Protein AF-A0A151BEY8-F1 (afdb_monomer_lite)

pLDDT: mean 89.96, std 11.35, range [53.25, 98.44]

Radius of gyration: 14.44 Å; chains: 1; bounding box: 34×35×39 Å

Structure (mmCIF, N/CA/C/O backbone):
data_AF-A0A151BEY8-F1
#
_entry.id   AF-A0A151BEY8-F1
#
loop_
_atom_site.group_PDB
_atom_site.id
_atom_site.type_symbol
_atom_site.label_atom_id
_atom_site.label_alt_id
_atom_site.label_comp_id
_atom_site.label_asym_id
_atom_site.label_entity_id
_atom_site.label_seq_id
_atom_site.pdbx_PDB_ins_code
_atom_site.Cartn_x
_atom_site.Cartn_y
_atom_site.Cartn_z
_atom_site.occupancy
_atom_site.B_iso_or_equiv
_atom_site.auth_seq_id
_atom_site.auth_comp_id
_atom_site.auth_asym_id
_atom_site.auth_atom_id
_atom_site.pdbx_PDB_model_num
ATOM 1 N N . GLY A 1 1 ? -18.347 -2.233 -1.288 1.00 89.69 1 GLY A N 1
ATOM 2 C CA . GLY A 1 1 ? -16.921 -2.100 -1.657 1.00 89.69 1 GLY A CA 1
ATOM 3 C C . GLY A 1 1 ? -16.110 -1.590 -0.482 1.00 89.69 1 GLY A C 1
ATOM 4 O O . GLY A 1 1 ? -16.701 -1.339 0.561 1.00 89.69 1 GLY A O 1
ATOM 5 N N . VAL A 1 2 ? -14.795 -1.469 -0.650 1.00 95.06 2 VAL A N 1
ATOM 6 C CA . VAL A 1 2 ? -13.858 -0.851 0.306 1.00 95.06 2 VAL A CA 1
ATOM 7 C C . VAL A 1 2 ? -13.304 0.415 -0.347 1.00 95.06 2 VAL A C 1
ATOM 9 O O . VAL A 1 2 ? -13.009 0.409 -1.541 1.00 95.06 2 VAL A O 1
ATOM 12 N N . SER A 1 3 ? -13.198 1.485 0.425 1.00 95.06 3 SER A N 1
ATOM 13 C CA . SER A 1 3 ? -12.640 2.776 0.040 1.00 95.06 3 SER A CA 1
ATOM 14 C C . SER A 1 3 ? -11.229 2.914 0.611 1.00 95.06 3 SER A C 1
ATOM 16 O O . SER A 1 3 ? -11.012 2.794 1.815 1.00 95.06 3 SER A O 1
ATOM 18 N N . VAL A 1 4 ? -10.252 3.129 -0.267 1.00 94.75 4 VAL A N 1
ATOM 19 C CA . VAL A 1 4 ? -8.835 3.206 0.106 1.00 94.75 4 VAL A CA 1
ATOM 20 C C . VAL A 1 4 ? -8.280 4.548 -0.341 1.00 94.75 4 VAL A C 1
ATOM 22 O O . VAL A 1 4 ? -8.466 4.937 -1.495 1.00 94.75 4 VAL A O 1
ATOM 25 N N . ILE A 1 5 ? -7.575 5.245 0.550 1.00 92.06 5 ILE A N 1
ATOM 26 C CA . ILE A 1 5 ? -6.804 6.431 0.163 1.00 92.06 5 ILE A CA 1
ATOM 27 C C . ILE A 1 5 ? -5.637 5.966 -0.701 1.00 92.06 5 ILE A C 1
ATOM 29 O O . ILE A 1 5 ? -4.663 5.424 -0.181 1.00 92.06 5 ILE A O 1
ATOM 33 N N . ALA A 1 6 ? -5.733 6.173 -2.011 1.00 86.38 6 ALA A N 1
ATOM 34 C CA . ALA A 1 6 ? -4.660 5.849 -2.939 1.00 86.38 6 ALA A CA 1
ATOM 35 C C . ALA A 1 6 ? -3.520 6.868 -2.804 1.00 86.38 6 ALA A C 1
AT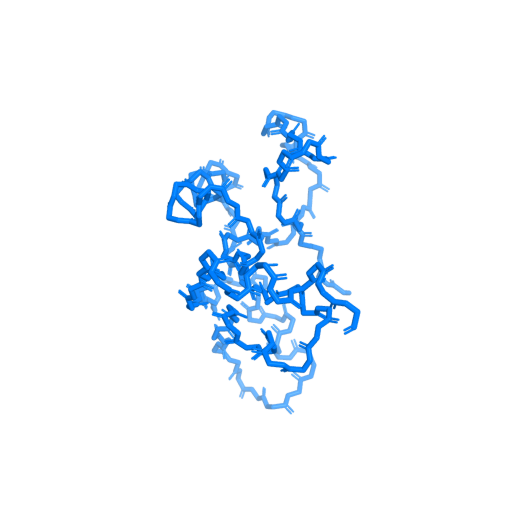OM 37 O O . ALA A 1 6 ? -3.771 8.076 -2.840 1.00 86.38 6 ALA A O 1
ATOM 38 N N . HIS A 1 7 ? -2.288 6.371 -2.637 1.00 74.25 7 HIS A N 1
ATOM 39 C CA . HIS A 1 7 ? -1.032 7.132 -2.634 1.00 74.25 7 HIS A CA 1
ATOM 40 C C . HIS A 1 7 ? -1.174 8.602 -2.144 1.00 74.25 7 HIS A C 1
ATOM 42 O O . HIS A 1 7 ? -1.051 9.545 -2.941 1.00 74.25 7 HIS A O 1
ATOM 48 N N . PRO A 1 8 ? -1.441 8.826 -0.836 1.00 68.75 8 PRO A N 1
ATOM 49 C CA . PRO A 1 8 ? -1.908 10.118 -0.306 1.00 68.75 8 PRO A CA 1
ATOM 50 C C . PRO A 1 8 ? -0.960 11.291 -0.569 1.00 68.75 8 PRO A C 1
ATOM 52 O O . PRO A 1 8 ? -1.376 12.444 -0.696 1.00 68.75 8 PRO A O 1
ATOM 55 N N . TYR A 1 9 ? 0.327 10.987 -0.681 1.00 71.31 9 TYR A N 1
ATOM 56 C CA . TYR A 1 9 ? 1.349 11.925 -1.102 1.00 71.31 9 TYR A CA 1
ATOM 57 C C . TYR A 1 9 ? 1.888 11.440 -2.454 1.00 71.31 9 TYR A C 1
ATOM 59 O O . TYR A 1 9 ? 2.446 10.355 -2.552 1.00 71.31 9 TYR A O 1
ATOM 67 N N . SER A 1 10 ? 1.738 12.196 -3.531 1.00 62.78 10 SER A N 1
ATOM 68 C CA . SER A 1 10 ? 2.370 11.877 -4.816 1.00 62.78 10 SER A CA 1
ATOM 69 C C . SER A 1 10 ? 2.700 13.175 -5.541 1.00 62.78 10 SER A C 1
ATOM 71 O O . SER A 1 10 ? 1.952 13.579 -6.432 1.00 62.78 10 SER A O 1
ATOM 73 N N . PRO A 1 11 ? 3.800 13.862 -5.186 1.00 57.56 11 PRO A N 1
ATOM 74 C CA . PRO A 1 11 ? 4.165 15.121 -5.826 1.00 57.56 11 PRO A CA 1
ATOM 75 C C . PRO A 1 11 ? 4.356 14.929 -7.341 1.00 57.56 11 PRO A C 1
ATOM 77 O O . PRO A 1 11 ? 5.014 13.963 -7.737 1.00 57.56 11 PRO A O 1
ATOM 80 N N . PRO A 1 12 ? 3.816 15.807 -8.211 1.00 53.25 12 PRO A N 1
ATOM 81 C CA . PRO A 1 12 ? 3.019 17.015 -7.939 1.00 53.25 12 PRO A CA 1
ATOM 82 C C . PRO A 1 12 ? 1.491 16.786 -7.911 1.00 53.25 12 PRO A C 1
ATOM 84 O O . PRO A 1 12 ? 0.733 17.742 -7.806 1.00 53.25 12 PRO A O 1
ATOM 87 N N . LYS A 1 13 ? 1.030 15.542 -8.070 1.00 53.44 13 LYS A N 1
ATOM 88 C CA . LYS A 1 13 ? -0.376 15.176 -8.298 1.00 53.44 13 LYS A CA 1
ATOM 89 C C . LYS A 1 13 ? -1.253 15.220 -7.044 1.00 53.44 13 LYS A C 1
ATOM 91 O O . LYS A 1 13 ? -2.423 15.561 -7.157 1.00 53.44 13 LYS A O 1
ATOM 96 N N . SER A 1 14 ? -0.726 14.857 -5.876 1.00 58.38 14 SER A N 1
ATOM 97 C CA . SER A 1 14 ? -1.505 14.827 -4.633 1.00 58.38 14 SER A CA 1
ATOM 98 C C . SER A 1 14 ? -0.664 15.184 -3.411 1.00 58.38 14 SER A C 1
ATOM 100 O O . SER A 1 14 ? 0.478 14.740 -3.253 1.00 58.38 14 SER A O 1
ATOM 102 N N . TRP A 1 15 ? -1.255 15.990 -2.535 1.00 62.88 15 TRP A N 1
ATOM 103 C CA . TRP A 1 15 ? -0.775 16.243 -1.186 1.00 62.88 15 TRP A CA 1
ATOM 104 C C . TRP A 1 15 ? -1.995 16.398 -0.289 1.00 62.88 15 TRP A C 1
ATOM 106 O O . TRP A 1 15 ? -2.621 17.453 -0.279 1.00 62.88 15 TRP A O 1
ATOM 116 N N . ILE A 1 16 ? -2.376 15.324 0.396 1.00 67.44 16 ILE A N 1
ATOM 117 C CA . ILE A 1 16 ? -3.592 15.335 1.207 1.00 67.44 16 ILE A CA 1
ATOM 118 C C . ILE A 1 16 ? -3.281 15.861 2.612 1.00 67.44 16 ILE A C 1
ATOM 120 O O . ILE A 1 16 ? -2.354 15.377 3.275 1.00 67.44 16 ILE A O 1
ATOM 124 N N . ASP A 1 17 ? -4.061 16.840 3.073 1.00 66.50 17 ASP A N 1
ATOM 125 C CA . ASP A 1 17 ? -4.096 17.202 4.487 1.00 66.50 17 ASP A CA 1
ATOM 126 C C . ASP A 1 17 ? -4.887 16.133 5.251 1.00 66.50 17 ASP A C 1
ATOM 128 O O . ASP A 1 17 ? -6.056 15.875 4.976 1.00 66.50 17 ASP A O 1
ATOM 132 N N . GLY A 1 18 ? -4.239 15.491 6.225 1.00 61.94 18 GLY A N 1
ATOM 133 C CA . GLY A 1 18 ? -4.878 14.464 7.045 1.00 61.94 18 GLY A CA 1
ATOM 134 C C . GLY A 1 18 ? -6.084 14.981 7.834 1.00 61.94 18 GLY A C 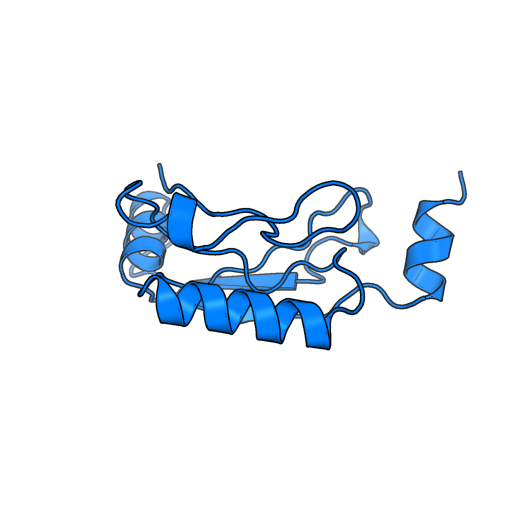1
ATOM 135 O O . GLY A 1 18 ? -6.958 14.183 8.148 1.00 61.94 18 GLY A O 1
ATOM 136 N N . GLY A 1 19 ? -6.160 16.288 8.120 1.00 66.69 19 GLY A N 1
ATOM 137 C CA . GLY A 1 19 ? -7.313 16.887 8.799 1.00 66.69 19 GLY A CA 1
ATOM 138 C C . GLY A 1 19 ? -8.595 16.888 7.959 1.00 66.69 19 GLY A C 1
ATOM 139 O O . GLY A 1 19 ? -9.679 16.776 8.517 1.00 66.69 19 GLY A O 1
ATOM 140 N N . GLU A 1 20 ? -8.491 16.944 6.628 1.00 74.38 20 GLU A N 1
ATOM 141 C CA . GLU A 1 20 ? -9.662 16.904 5.734 1.00 74.38 20 GLU A CA 1
ATOM 142 C C . GLU A 1 20 ? -10.275 15.500 5.621 1.00 74.38 20 GLU A C 1
ATOM 144 O O . GLU A 1 20 ? -11.417 15.345 5.192 1.00 74.38 20 GLU A O 1
ATOM 149 N N . LEU A 1 21 ? -9.518 14.468 6.000 1.00 76.94 21 LEU A N 1
ATOM 150 C CA . LEU A 1 21 ? -9.936 13.069 5.913 1.00 76.94 21 LEU A CA 1
ATOM 151 C C . LEU A 1 21 ? -10.580 12.550 7.204 1.00 76.94 21 LEU A C 1
ATOM 153 O O . LEU A 1 21 ? -11.185 11.473 7.203 1.00 76.94 21 LEU A O 1
ATOM 157 N N . GLU A 1 22 ? -10.459 13.293 8.303 1.00 73.75 22 GLU A N 1
ATOM 158 C CA . GLU A 1 22 ? -11.070 12.927 9.576 1.00 73.75 22 GLU A CA 1
ATOM 159 C C . GLU A 1 22 ? -12.605 12.924 9.436 1.00 73.75 22 GLU A C 1
ATOM 161 O O . GLU A 1 22 ? -13.225 13.909 9.047 1.00 73.75 22 GLU A O 1
ATOM 166 N N . GLY A 1 23 ? -13.234 11.781 9.727 1.00 75.12 23 GLY A N 1
ATOM 167 C CA . GLY A 1 23 ? -14.693 11.624 9.665 1.00 75.12 23 GLY A CA 1
ATOM 168 C C . GLY A 1 23 ? -15.281 11.272 8.290 1.00 75.12 23 GLY A C 1
ATOM 169 O O . GLY A 1 23 ? -16.487 11.052 8.207 1.00 75.12 23 GLY A O 1
ATOM 170 N N . VAL A 1 24 ? -14.469 11.137 7.233 1.00 84.12 24 VAL A N 1
ATOM 171 C CA . VAL A 1 24 ? -14.946 10.783 5.873 1.00 84.12 24 VAL A CA 1
ATOM 172 C C . VAL A 1 24 ? -15.461 9.334 5.772 1.00 84.12 24 VAL A C 1
ATOM 174 O O . VAL A 1 24 ? -16.221 9.008 4.864 1.00 84.12 24 VAL A O 1
ATOM 177 N N . GLY A 1 25 ? -15.104 8.462 6.723 1.00 87.31 25 GLY A N 1
ATOM 178 C CA . GLY A 1 25 ? -15.573 7.068 6.758 1.00 87.31 25 GLY A CA 1
ATOM 179 C C . GLY A 1 25 ? -14.847 6.149 5.771 1.00 87.31 25 GLY A C 1
ATOM 180 O O . GLY A 1 25 ? -15.469 5.281 5.164 1.00 87.31 25 GLY A O 1
ATOM 181 N N . LEU A 1 26 ? -13.542 6.366 5.591 1.00 93.25 26 LEU A N 1
ATOM 182 C CA . LEU A 1 26 ? -12.678 5.555 4.728 1.00 93.25 26 LEU A CA 1
ATOM 183 C C . LEU A 1 26 ? -12.326 4.220 5.396 1.00 93.25 26 LEU A C 1
ATOM 185 O O . LEU A 1 26 ? -12.294 4.131 6.621 1.00 93.25 26 LEU A O 1
ATOM 189 N N . ASP A 1 27 ? -12.045 3.188 4.598 1.00 96.75 27 ASP A N 1
ATOM 190 C CA . ASP A 1 27 ? -11.798 1.836 5.115 1.00 96.75 27 ASP A CA 1
ATOM 191 C C . ASP A 1 27 ? -10.303 1.506 5.291 1.00 96.75 27 ASP A C 1
ATOM 193 O O . ASP A 1 27 ? -9.980 0.627 6.086 1.00 96.75 27 ASP A O 1
ATOM 197 N N . ALA A 1 28 ? -9.396 2.137 4.530 1.00 97.06 28 ALA A N 1
ATOM 198 C CA . ALA A 1 28 ? -7.950 1.876 4.588 1.00 97.06 28 ALA A CA 1
ATOM 199 C C . ALA A 1 28 ? -7.102 2.985 3.928 1.00 97.06 28 ALA A C 1
ATOM 201 O O . ALA A 1 28 ? -7.612 3.862 3.223 1.00 97.06 28 ALA A O 1
ATOM 202 N N . VAL A 1 29 ? -5.7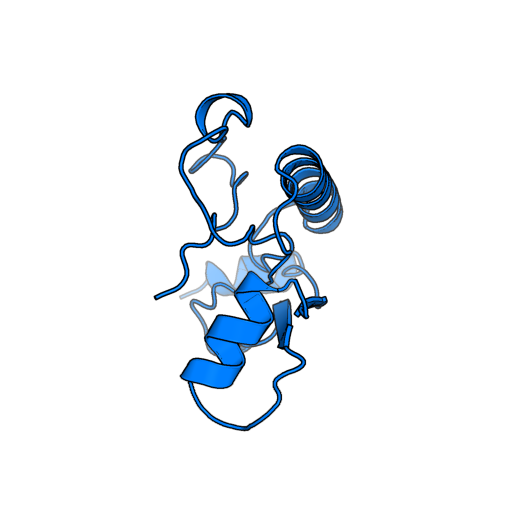79 2.897 4.091 1.00 96.00 29 VAL A N 1
ATOM 203 C CA . VAL A 1 29 ? -4.778 3.767 3.451 1.00 96.00 29 VAL A CA 1
ATOM 204 C C . VAL A 1 29 ? -3.809 2.933 2.616 1.00 96.00 29 VAL A C 1
ATOM 206 O O . VAL A 1 29 ? -3.289 1.924 3.091 1.00 96.00 29 VAL A O 1
ATOM 209 N N . GLU A 1 30 ? -3.515 3.349 1.384 1.00 96.88 30 GLU A N 1
ATOM 210 C CA . GLU A 1 30 ? -2.406 2.788 0.610 1.00 96.88 30 GLU A CA 1
ATOM 211 C C . GLU A 1 30 ? -1.088 3.380 1.116 1.00 96.88 30 GLU A C 1
ATOM 213 O O . GLU A 1 30 ? -0.731 4.524 0.822 1.00 96.88 30 GLU A O 1
ATOM 218 N N . VAL A 1 31 ? -0.354 2.593 1.900 1.00 96.75 31 VAL A N 1
ATOM 219 C CA . VAL A 1 31 ? 0.921 3.017 2.475 1.00 96.75 31 VAL A CA 1
ATOM 220 C C . VAL A 1 31 ? 2.112 2.673 1.597 1.00 96.75 31 VAL A C 1
ATOM 222 O O . VAL A 1 31 ? 3.071 3.443 1.554 1.00 96.75 31 VAL A O 1
ATOM 225 N N . ALA A 1 32 ? 2.047 1.558 0.868 1.00 96.88 32 ALA A N 1
ATOM 226 C CA . ALA A 1 32 ? 3.116 1.091 -0.005 1.00 96.88 32 ALA A CA 1
ATOM 227 C C . ALA A 1 32 ? 2.693 1.182 -1.472 1.00 96.88 32 ALA A C 1
ATOM 229 O O . ALA A 1 32 ? 2.070 0.264 -1.996 1.00 96.88 32 ALA A O 1
ATOM 230 N N . ASN A 1 33 ? 3.075 2.264 -2.147 1.00 95.94 33 ASN A N 1
ATOM 231 C CA . ASN A 1 33 ? 2.879 2.406 -3.584 1.00 95.94 33 ASN A CA 1
ATOM 232 C C . ASN A 1 33 ? 4.226 2.349 -4.322 1.00 95.94 33 ASN A C 1
ATOM 234 O O . ASN A 1 33 ? 5.147 3.115 -4.019 1.00 95.94 33 ASN A O 1
ATOM 238 N N . SER A 1 34 ? 4.363 1.446 -5.301 1.00 94.81 34 SER A N 1
ATOM 239 C CA . SER A 1 34 ? 5.660 1.217 -5.962 1.00 94.81 34 SER A CA 1
ATOM 240 C C . SER A 1 34 ? 6.150 2.411 -6.805 1.00 94.81 34 SER A C 1
ATOM 242 O O . SER A 1 34 ? 7.356 2.560 -7.047 1.00 94.81 34 SER A O 1
ATOM 244 N N . THR A 1 35 ? 5.247 3.304 -7.218 1.00 91.31 35 THR A N 1
ATOM 245 C CA . THR A 1 35 ? 5.552 4.455 -8.075 1.00 91.31 35 THR A CA 1
ATOM 246 C C . THR A 1 35 ? 5.906 5.713 -7.276 1.00 91.31 35 THR A C 1
ATOM 248 O O . THR A 1 35 ? 6.568 6.596 -7.826 1.00 91.31 35 THR A O 1
ATOM 251 N N . GLN A 1 36 ? 5.635 5.769 -5.967 1.00 90.06 36 GLN A N 1
ATOM 252 C CA . GLN A 1 36 ? 5.992 6.909 -5.107 1.00 90.06 36 GLN A CA 1
ATOM 253 C C . GLN A 1 36 ? 7.516 7.116 -4.969 1.00 90.06 36 GLN A C 1
ATOM 255 O O . GLN A 1 36 ? 8.302 6.164 -4.909 1.00 90.06 36 GLN A O 1
ATOM 260 N N . ILE A 1 37 ? 7.946 8.385 -4.905 1.00 88.25 37 ILE A N 1
ATOM 261 C CA . ILE A 1 37 ? 9.355 8.807 -4.788 1.00 88.25 37 ILE A CA 1
ATOM 262 C C . ILE A 1 37 ? 9.505 9.832 -3.653 1.00 88.25 37 ILE A C 1
ATOM 264 O O . ILE A 1 37 ? 8.767 10.814 -3.655 1.00 88.25 37 ILE A O 1
ATOM 268 N N . PRO A 1 38 ? 10.500 9.689 -2.756 1.00 91.38 38 PRO A N 1
ATOM 269 C CA . PRO A 1 38 ? 11.326 8.501 -2.509 1.00 91.38 38 PRO A CA 1
ATOM 270 C C . PRO A 1 38 ? 10.537 7.432 -1.736 1.00 91.38 38 PRO A C 1
ATOM 272 O O . PRO A 1 38 ? 10.002 7.727 -0.672 1.00 91.38 38 PRO A O 1
ATOM 275 N N . TYR A 1 39 ? 10.502 6.185 -2.225 1.00 92.50 39 TYR A N 1
ATOM 276 C CA . TYR A 1 39 ? 9.623 5.127 -1.692 1.00 92.50 39 TYR A CA 1
ATOM 277 C C . TYR A 1 39 ? 9.660 4.977 -0.165 1.00 92.50 39 TYR A C 1
ATOM 279 O O . TYR A 1 39 ? 8.621 5.061 0.473 1.00 92.50 39 TYR A O 1
ATOM 287 N N . GLY A 1 40 ? 10.843 4.813 0.437 1.00 93.56 40 GLY A N 1
ATOM 288 C CA . GLY A 1 40 ? 10.948 4.598 1.887 1.00 93.56 40 GLY A CA 1
ATOM 289 C C . GLY A 1 40 ? 10.459 5.789 2.718 1.00 93.56 40 GLY A C 1
ATOM 290 O O . GLY A 1 40 ? 9.814 5.605 3.747 1.00 93.56 40 GLY A O 1
ATOM 291 N N . TRP A 1 41 ? 10.714 7.014 2.248 1.00 92.56 41 TRP A N 1
ATOM 292 C CA . TRP A 1 41 ? 10.233 8.223 2.917 1.00 92.56 41 TRP A CA 1
ATOM 293 C C . TRP A 1 41 ? 8.711 8.354 2.804 1.00 92.56 41 TRP A C 1
ATOM 295 O O . TRP A 1 41 ? 8.043 8.643 3.794 1.00 92.56 41 TRP A O 1
ATOM 305 N N . MET A 1 42 ? 8.162 8.078 1.619 1.00 92.75 42 MET A N 1
ATOM 306 C CA . MET A 1 42 ? 6.722 8.132 1.354 1.00 92.75 42 MET A CA 1
ATOM 307 C C . MET A 1 42 ? 5.965 7.053 2.126 1.00 92.75 42 MET A C 1
ATOM 309 O O . MET A 1 42 ? 4.989 7.375 2.794 1.00 92.75 42 MET A O 1
ATOM 313 N N . LEU A 1 43 ? 6.482 5.822 2.147 1.00 94.94 43 LEU A N 1
ATOM 314 C CA . LEU A 1 43 ? 5.970 4.729 2.971 1.00 94.94 43 LEU A CA 1
ATOM 315 C C . LEU A 1 43 ? 5.852 5.154 4.439 1.00 94.94 43 LEU A C 1
ATOM 317 O O . LEU A 1 43 ? 4.791 5.018 5.037 1.00 94.94 43 LEU A O 1
ATOM 321 N N . GLY A 1 44 ? 6.915 5.735 5.006 1.00 95.00 44 GLY A N 1
ATOM 322 C CA . GLY A 1 44 ? 6.896 6.221 6.386 1.00 95.00 44 GLY A CA 1
ATOM 323 C C . GLY A 1 44 ? 5.861 7.324 6.635 1.00 95.00 44 GLY A C 1
ATOM 324 O O . GLY A 1 44 ? 5.217 7.332 7.681 1.00 95.00 44 GLY A O 1
ATOM 325 N N . ARG A 1 45 ? 5.663 8.248 5.686 1.00 93.31 45 ARG A N 1
ATOM 326 C CA . ARG A 1 45 ? 4.622 9.286 5.800 1.00 93.31 45 ARG A CA 1
ATOM 327 C C . ARG A 1 45 ? 3.215 8.708 5.714 1.00 93.31 45 ARG A C 1
ATOM 329 O O . ARG A 1 45 ? 2.368 9.099 6.510 1.00 93.31 45 ARG A O 1
ATOM 336 N N . ASN A 1 46 ? 2.973 7.795 4.777 1.00 93.81 46 ASN A N 1
ATOM 337 C CA . ASN A 1 46 ? 1.661 7.184 4.607 1.00 93.81 46 ASN A CA 1
ATOM 338 C C . ASN A 1 46 ? 1.293 6.315 5.821 1.00 93.81 46 ASN A C 1
ATOM 340 O O . ASN A 1 46 ? 0.153 6.367 6.263 1.00 93.81 46 ASN A O 1
ATOM 344 N N . ARG A 1 47 ? 2.255 5.581 6.405 1.00 95.69 47 ARG A N 1
ATOM 345 C CA . ARG A 1 47 ? 2.040 4.828 7.655 1.00 95.69 47 ARG A CA 1
ATOM 346 C C . ARG A 1 47 ? 1.635 5.731 8.811 1.00 95.69 47 ARG A C 1
ATOM 348 O O . ARG A 1 47 ? 0.626 5.483 9.449 1.00 95.69 47 ARG A O 1
ATOM 355 N N . ARG A 1 48 ? 2.336 6.854 9.007 1.00 94.06 48 ARG A N 1
ATOM 356 C CA . ARG A 1 48 ? 1.949 7.851 10.025 1.00 94.06 48 ARG A CA 1
ATOM 357 C C . ARG A 1 48 ? 0.546 8.415 9.797 1.00 94.06 48 ARG A C 1
ATOM 359 O O . ARG A 1 48 ? -0.141 8.735 10.760 1.00 94.06 48 ARG A O 1
ATOM 366 N N . LEU A 1 49 ? 0.127 8.572 8.538 1.00 91.94 49 LEU A N 1
ATOM 367 C CA . LEU A 1 49 ? -1.241 8.978 8.213 1.00 91.94 49 LEU A CA 1
ATOM 368 C C . LEU A 1 49 ? -2.248 7.876 8.574 1.00 91.94 49 LEU A C 1
ATOM 370 O O . LEU A 1 49 ? -3.250 8.182 9.210 1.00 91.94 49 LEU A O 1
ATOM 374 N N . ALA A 1 50 ? -1.974 6.619 8.215 1.00 94.31 50 ALA A N 1
ATOM 375 C CA . ALA A 1 50 ? -2.812 5.473 8.571 1.00 94.31 50 ALA A CA 1
ATOM 376 C C . ALA A 1 50 ? -2.955 5.326 10.095 1.00 94.31 50 ALA A C 1
ATOM 378 O O . ALA A 1 50 ? -4.073 5.238 10.599 1.00 94.31 50 ALA A O 1
ATOM 379 N N . GLU A 1 51 ? -1.842 5.424 10.829 1.00 94.25 51 GLU A N 1
ATOM 380 C CA . GLU A 1 51 ? -1.799 5.445 12.295 1.00 94.25 51 GLU A CA 1
ATOM 381 C C . GLU A 1 51 ? -2.640 6.591 12.871 1.00 94.25 51 GLU A C 1
ATOM 383 O O . GLU A 1 51 ? -3.472 6.364 13.747 1.00 94.25 51 GLU A O 1
ATOM 388 N N . ARG A 1 52 ? -2.468 7.820 12.361 1.00 91.88 52 ARG A N 1
ATOM 389 C CA . ARG A 1 52 ? -3.228 8.995 12.819 1.00 91.88 52 ARG A CA 1
ATOM 390 C C . ARG A 1 52 ? -4.733 8.838 12.592 1.00 91.88 52 ARG A C 1
ATOM 392 O O . ARG A 1 52 ? -5.511 9.263 13.438 1.00 91.88 52 ARG A O 1
ATOM 399 N N . LEU A 1 53 ? -5.134 8.263 11.459 1.00 91.38 53 LEU A N 1
ATOM 400 C CA . LEU A 1 53 ? -6.541 8.038 11.120 1.00 91.38 53 LEU A CA 1
ATOM 401 C C . LEU A 1 53 ? -7.116 6.769 11.775 1.00 91.38 53 LEU A C 1
ATOM 403 O O . LEU A 1 53 ? -8.323 6.550 11.701 1.00 91.38 53 LEU A O 1
ATOM 407 N N . GLY A 1 54 ? -6.282 5.932 12.403 1.00 93.75 54 GLY A N 1
ATOM 408 C CA . GLY A 1 54 ? -6.693 4.639 12.952 1.00 93.75 54 GLY A CA 1
ATOM 409 C C . GLY A 1 54 ? -7.174 3.654 11.881 1.00 93.75 54 GLY A C 1
ATOM 410 O O . GLY A 1 54 ? -8.061 2.846 12.152 1.00 93.75 54 GLY A O 1
ATOM 411 N N . LEU A 1 55 ? -6.632 3.748 10.663 1.00 96.31 55 LEU A N 1
ATOM 412 C CA . LEU A 1 55 ? -7.089 2.985 9.502 1.00 96.31 55 LEU A CA 1
ATOM 413 C C . LEU A 1 55 ? -6.118 1.852 9.119 1.00 96.31 55 LEU A C 1
ATOM 415 O O . LEU A 1 55 ? -4.903 2.031 9.206 1.00 96.31 55 LEU A O 1
ATOM 419 N N . PRO A 1 56 ? -6.639 0.713 8.625 1.00 97.81 56 PRO A N 1
ATOM 420 C CA . PRO A 1 56 ? -5.863 -0.359 8.003 1.00 97.81 56 PRO A CA 1
ATOM 421 C C . PRO A 1 56 ? -4.884 0.095 6.912 1.00 97.81 56 PRO A C 1
ATOM 423 O O . PRO A 1 56 ? -5.159 1.020 6.145 1.00 97.81 56 PRO A O 1
ATOM 426 N N . GLU A 1 57 ? -3.774 -0.633 6.777 1.00 97.94 57 GLU A N 1
ATOM 427 C CA . GLU A 1 57 ? -2.760 -0.402 5.745 1.00 97.94 57 GLU A CA 1
ATOM 428 C C . GLU A 1 57 ? -2.953 -1.321 4.531 1.00 97.94 57 GLU A C 1
ATOM 430 O O . GLU A 1 57 ? -3.255 -2.508 4.658 1.00 97.94 57 GLU A O 1
ATOM 435 N N . THR A 1 58 ? -2.707 -0.789 3.337 1.00 98.44 58 THR A N 1
ATOM 436 C CA . THR A 1 58 ? -2.682 -1.530 2.067 1.00 98.44 58 THR A CA 1
ATOM 437 C C . THR A 1 58 ? -1.482 -1.111 1.217 1.00 98.44 58 THR A C 1
ATOM 439 O O . THR A 1 58 ? -0.827 -0.099 1.472 1.00 98.44 58 THR A O 1
ATOM 442 N N . GLY A 1 59 ? -1.160 -1.903 0.203 1.00 97.81 59 GLY A N 1
ATOM 443 C CA . GLY A 1 59 ? -0.106 -1.632 -0.766 1.00 97.81 59 GLY A CA 1
ATOM 444 C C . GLY A 1 59 ? -0.494 -2.059 -2.178 1.00 97.81 59 GLY A C 1
ATOM 445 O O . GLY A 1 59 ? -1.174 -3.074 -2.370 1.00 97.81 59 GLY A O 1
ATOM 446 N N . GLY A 1 60 ? -0.027 -1.296 -3.161 1.00 97.44 60 GLY A N 1
ATOM 447 C CA . GLY A 1 60 ? -0.359 -1.461 -4.567 1.00 97.44 60 GLY A CA 1
ATOM 448 C C . GLY A 1 60 ? 0.801 -1.091 -5.482 1.00 97.44 60 GLY A C 1
ATOM 449 O O . GLY A 1 60 ? 1.571 -0.159 -5.245 1.00 97.44 60 GLY A O 1
ATOM 450 N N . SER A 1 61 ? 0.964 -1.848 -6.565 1.00 96.06 61 SER A N 1
ATOM 451 C CA . SER A 1 61 ? 2.049 -1.584 -7.506 1.00 96.06 61 SER A CA 1
ATOM 452 C C . SER A 1 61 ? 1.791 -0.371 -8.393 1.00 96.06 61 SER A C 1
ATOM 454 O O . SER A 1 61 ? 2.758 0.178 -8.908 1.00 96.06 61 SER A O 1
ATOM 456 N N . ASP A 1 62 ? 0.526 0.016 -8.596 1.00 93.31 62 ASP A N 1
ATOM 457 C CA . ASP A 1 62 ? 0.128 1.070 -9.544 1.00 93.31 62 ASP A CA 1
ATOM 458 C C . ASP A 1 62 ? 0.767 0.849 -10.935 1.00 93.31 62 ASP A C 1
ATOM 460 O O . ASP A 1 62 ? 1.459 1.684 -11.530 1.00 93.31 62 ASP A O 1
ATOM 464 N N . ALA A 1 63 ? 0.633 -0.394 -11.410 1.00 93.94 63 ALA A N 1
ATOM 465 C CA . ALA A 1 63 ? 1.391 -0.900 -12.542 1.00 93.94 63 ALA A CA 1
ATOM 466 C C . ALA A 1 63 ? 0.839 -0.370 -13.870 1.00 93.94 63 ALA A C 1
ATOM 468 O O . ALA A 1 63 ? -0.256 -0.732 -14.287 1.00 93.94 63 ALA A O 1
ATOM 469 N N . HIS A 1 64 ? 1.663 0.409 -14.569 1.00 91.44 64 HIS A N 1
ATOM 470 C CA . HIS A 1 64 ? 1.423 0.862 -15.946 1.00 91.44 64 HIS A CA 1
ATOM 471 C C . HIS A 1 64 ? 2.246 0.069 -16.981 1.00 91.44 64 HIS A C 1
ATOM 473 O O . HIS A 1 64 ? 2.206 0.358 -18.173 1.00 91.44 64 HIS A O 1
ATOM 479 N N . ALA A 1 65 ? 3.000 -0.938 -16.526 1.00 92.25 65 ALA A N 1
ATOM 480 C CA . ALA A 1 65 ? 3.732 -1.880 -17.365 1.00 92.25 65 ALA A CA 1
ATOM 481 C C . ALA A 1 65 ? 3.801 -3.268 -16.693 1.00 92.25 65 ALA A C 1
ATOM 483 O O . ALA A 1 65 ? 3.847 -3.332 -15.459 1.00 92.25 65 ALA A O 1
ATOM 484 N N . PRO A 1 66 ? 3.869 -4.382 -17.455 1.00 94.75 66 PRO A N 1
ATOM 485 C CA . PRO A 1 66 ? 3.802 -5.734 -16.888 1.00 94.75 66 PRO A CA 1
ATOM 486 C C . PRO A 1 66 ? 4.866 -6.036 -15.824 1.00 94.75 66 PRO A C 1
ATOM 488 O O . PRO A 1 66 ? 4.579 -6.691 -14.830 1.00 94.75 66 PRO A O 1
ATOM 491 N N . TRP A 1 67 ? 6.085 -5.513 -15.981 1.00 93.12 67 TRP A N 1
ATOM 492 C CA . TRP A 1 67 ? 7.183 -5.733 -15.026 1.00 93.12 67 TRP A CA 1
ATOM 493 C C . TRP A 1 67 ? 7.052 -4.931 -13.721 1.00 93.12 67 TRP A C 1
ATOM 495 O O . TRP A 1 67 ? 7.892 -5.072 -12.834 1.00 93.12 67 TRP A O 1
ATOM 505 N N . VAL A 1 68 ? 6.043 -4.062 -13.611 1.00 95.75 68 VAL A N 1
ATOM 506 C CA . VAL A 1 68 ? 5.729 -3.304 -12.390 1.00 95.75 68 VAL A CA 1
ATOM 507 C C . VAL A 1 68 ? 4.731 -4.067 -11.512 1.00 95.75 68 VAL A C 1
ATOM 509 O O . VAL A 1 68 ? 4.661 -3.812 -10.311 1.00 95.75 68 VAL A O 1
ATOM 512 N N . ILE A 1 69 ? 3.988 -5.027 -12.077 1.00 97.31 69 ILE A N 1
ATOM 513 C CA . ILE A 1 69 ? 2.987 -5.821 -11.353 1.00 97.31 69 ILE A CA 1
ATOM 514 C C . ILE A 1 69 ? 3.635 -6.495 -10.140 1.00 97.31 69 ILE A C 1
ATOM 516 O O . ILE A 1 69 ? 4.649 -7.181 -10.258 1.00 97.31 69 ILE A O 1
ATOM 520 N N . GLY A 1 70 ? 3.041 -6.282 -8.965 1.00 97.06 70 GLY A N 1
ATOM 521 C CA . GLY A 1 70 ? 3.483 -6.910 -7.721 1.00 97.06 70 GLY A CA 1
ATOM 522 C C . GLY A 1 70 ? 4.767 -6.332 -7.120 1.00 97.06 70 GLY A C 1
ATOM 523 O O . GLY A 1 70 ? 5.262 -6.881 -6.141 1.00 97.06 70 GLY A O 1
ATOM 524 N N . LEU A 1 71 ? 5.313 -5.221 -7.639 1.00 97.19 71 LEU A N 1
ATOM 525 C CA . LEU A 1 71 ? 6.434 -4.546 -6.968 1.00 97.19 71 LEU A CA 1
ATOM 526 C C . LEU A 1 71 ? 6.063 -4.050 -5.567 1.00 97.19 71 LEU A C 1
ATOM 528 O O . LEU A 1 71 ? 6.911 -4.082 -4.679 1.00 97.19 71 LEU A O 1
ATOM 532 N N . ALA A 1 72 ? 4.810 -3.646 -5.370 1.00 97.94 72 ALA A N 1
ATOM 533 C CA . ALA A 1 72 ? 4.181 -3.484 -4.067 1.00 97.94 72 ALA A CA 1
ATOM 534 C C . ALA A 1 72 ? 2.808 -4.167 -4.086 1.00 97.94 72 ALA A C 1
ATOM 536 O O . ALA A 1 72 ? 2.166 -4.243 -5.137 1.00 97.94 72 ALA A O 1
ATOM 537 N N . TYR A 1 73 ? 2.400 -4.723 -2.950 1.00 98.38 73 TYR A N 1
ATOM 538 C CA . TYR A 1 73 ? 1.193 -5.536 -2.823 1.00 98.38 73 TYR A CA 1
ATOM 539 C C . TYR A 1 73 ? 0.691 -5.557 -1.377 1.00 98.38 73 TYR A C 1
ATOM 541 O O . TYR A 1 73 ? 1.399 -5.167 -0.447 1.00 98.38 73 TYR A O 1
ATOM 549 N N . THR A 1 74 ? -0.538 -6.039 -1.199 1.00 98.44 74 THR A N 1
ATOM 550 C CA . THR A 1 74 ? -1.137 -6.283 0.116 1.00 98.44 74 THR A CA 1
ATOM 551 C C . THR A 1 74 ? -1.206 -7.784 0.358 1.00 98.44 74 THR A C 1
ATOM 553 O O . THR A 1 74 ? -1.793 -8.508 -0.446 1.00 98.44 74 THR A O 1
ATOM 556 N N . VAL A 1 75 ? -0.634 -8.255 1.463 1.00 98.31 75 VAL A N 1
ATOM 557 C CA . VAL A 1 75 ? -0.925 -9.590 1.997 1.00 98.31 75 VAL A CA 1
ATOM 558 C C . VAL A 1 75 ? -2.216 -9.477 2.797 1.00 98.31 75 VAL A C 1
ATOM 560 O O . VAL A 1 75 ? -2.316 -8.621 3.671 1.00 98.31 75 VAL A O 1
ATOM 563 N N . VAL A 1 76 ? -3.214 -10.300 2.473 1.00 98.19 76 VAL A N 1
ATOM 564 C CA . VAL A 1 76 ? -4.535 -10.274 3.115 1.00 98.19 76 VAL A CA 1
ATOM 565 C C . VAL A 1 76 ? -4.782 -11.609 3.801 1.00 98.19 76 VAL A C 1
ATOM 567 O O . VAL A 1 76 ? -4.794 -12.649 3.144 1.00 98.19 76 VAL A O 1
ATOM 570 N N . GLU A 1 77 ? -5.034 -11.581 5.107 1.00 97.94 77 GLU A N 1
ATOM 571 C CA . GLU A 1 77 ? -5.427 -12.772 5.860 1.00 97.94 77 GLU A CA 1
ATOM 572 C C . GLU A 1 77 ? -6.961 -12.902 5.858 1.00 97.94 77 GLU A C 1
ATOM 574 O O . GLU A 1 77 ? -7.681 -12.331 6.687 1.00 97.94 77 GLU A O 1
ATOM 579 N N . ALA A 1 78 ? -7.475 -13.625 4.862 1.00 97.38 78 ALA A N 1
ATOM 580 C CA . ALA A 1 78 ? -8.900 -13.875 4.674 1.00 97.38 78 ALA A CA 1
ATOM 581 C C . ALA A 1 78 ? -9.306 -15.278 5.156 1.00 97.38 78 ALA A C 1
ATOM 583 O O . ALA A 1 78 ? -8.547 -16.236 5.058 1.00 97.38 78 ALA A O 1
ATOM 584 N N . GLU A 1 79 ? -10.542 -15.400 5.647 1.00 94.38 79 GLU A N 1
ATOM 585 C CA . GLU A 1 79 ? -11.119 -16.675 6.114 1.00 94.38 79 GLU A CA 1
ATOM 586 C C . GLU A 1 79 ? -11.447 -17.643 4.959 1.00 94.38 79 GLU A C 1
ATOM 588 O O . GLU A 1 79 ? -11.606 -18.838 5.190 1.00 94.38 79 GLU A O 1
ATOM 593 N N . ALA A 1 80 ? -11.554 -17.133 3.727 1.00 96.69 80 ALA A N 1
ATOM 594 C CA . ALA A 1 80 ? -11.867 -17.887 2.517 1.00 96.69 80 ALA A CA 1
ATOM 595 C C . ALA A 1 80 ? -11.336 -17.165 1.263 1.00 96.69 80 ALA A C 1
ATOM 597 O O . ALA A 1 80 ? -11.041 -15.968 1.296 1.00 96.69 80 ALA A O 1
ATOM 598 N N . VAL A 1 81 ? -11.225 -17.896 0.148 1.00 94.94 81 VAL A N 1
ATOM 599 C CA . VAL A 1 81 ? -10.802 -17.361 -1.161 1.00 94.94 81 VAL A CA 1
ATOM 600 C C . VAL A 1 81 ? -12.023 -16.834 -1.919 1.00 94.94 81 VAL A C 1
ATOM 602 O O . VAL A 1 81 ? -12.424 -17.367 -2.951 1.00 94.94 81 VAL A O 1
ATOM 605 N N . ASP A 1 82 ? -12.640 -15.790 -1.373 1.00 96.25 82 ASP A N 1
ATOM 606 C CA . ASP A 1 82 ? -13.758 -15.084 -1.990 1.00 96.25 82 ASP A CA 1
ATOM 607 C C . ASP A 1 82 ? -13.690 -13.5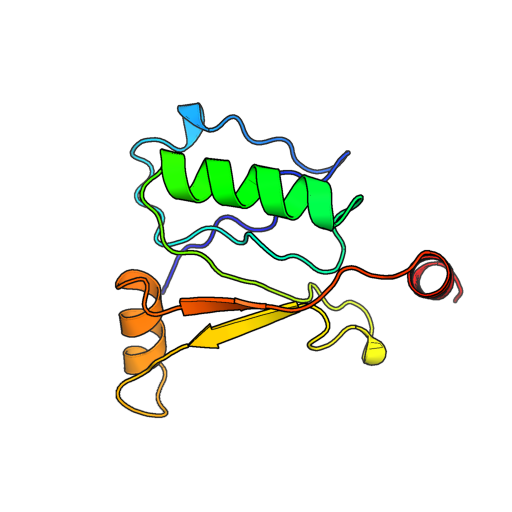74 -1.721 1.00 96.25 82 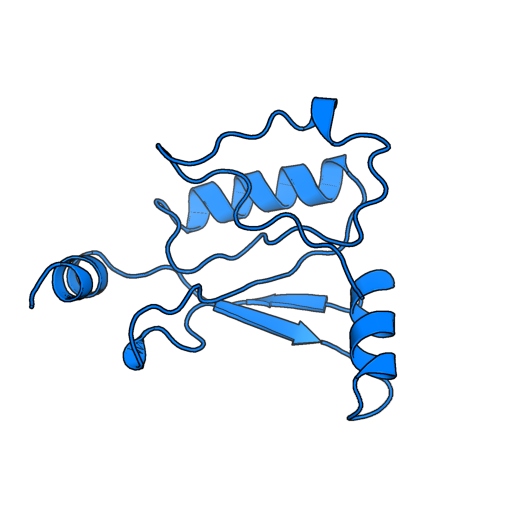ASP A C 1
ATOM 609 O O . ASP A 1 82 ? -12.915 -13.084 -0.893 1.00 96.25 82 ASP A O 1
ATOM 613 N N . VAL A 1 83 ? -14.487 -12.819 -2.477 1.00 97.56 83 VAL A N 1
ATOM 614 C CA . VAL A 1 83 ? -14.471 -11.353 -2.444 1.00 97.56 83 VAL A CA 1
ATOM 615 C C . VAL A 1 83 ? -14.904 -10.821 -1.077 1.00 97.56 83 VAL A C 1
ATOM 617 O O . VAL A 1 83 ? -14.264 -9.912 -0.550 1.00 97.56 83 VAL A O 1
ATOM 620 N N . ASP A 1 84 ? -15.952 -11.377 -0.474 1.00 97.50 84 ASP A N 1
ATOM 621 C CA . ASP A 1 84 ? -16.505 -10.860 0.780 1.00 97.50 84 ASP A CA 1
ATOM 622 C C . ASP A 1 84 ? -15.539 -11.068 1.950 1.00 97.50 84 ASP A C 1
ATOM 624 O O . ASP A 1 84 ? -15.346 -10.159 2.767 1.00 97.50 84 ASP A O 1
ATOM 628 N N . ALA A 1 85 ? -14.869 -12.220 2.001 1.00 97.88 85 ALA A N 1
ATOM 629 C CA . ALA A 1 85 ? -13.838 -12.529 2.980 1.00 97.88 85 ALA A CA 1
ATOM 630 C C . ALA A 1 85 ? -12.644 -11.568 2.871 1.00 97.88 85 ALA A C 1
ATOM 632 O O . ALA A 1 85 ? -12.171 -11.071 3.898 1.00 97.88 85 ALA A O 1
ATOM 633 N N . VAL A 1 86 ? -12.205 -11.241 1.649 1.00 97.94 86 VAL A N 1
ATOM 634 C CA . VAL A 1 86 ? -11.138 -10.256 1.401 1.00 97.94 86 VAL A CA 1
ATOM 635 C C . VAL A 1 86 ? -11.567 -8.856 1.844 1.00 97.94 86 VAL A C 1
ATOM 637 O O . VAL A 1 86 ? -10.858 -8.210 2.615 1.00 97.94 86 VAL A O 1
ATOM 640 N N . LEU A 1 87 ? -12.751 -8.389 1.433 1.00 98.12 87 LEU A N 1
ATOM 641 C CA . LEU A 1 87 ? -13.249 -7.062 1.819 1.00 98.12 87 LEU A CA 1
ATOM 642 C C . LEU A 1 87 ? -13.429 -6.943 3.341 1.00 98.12 87 LEU A C 1
ATOM 644 O O . LEU A 1 87 ? -13.163 -5.892 3.924 1.00 98.12 87 LEU A O 1
ATOM 648 N N . LYS A 1 88 ? -13.880 -8.011 4.005 1.00 98.00 88 LYS A N 1
ATOM 649 C CA . LYS A 1 88 ? -13.998 -8.088 5.468 1.00 98.00 88 LYS A CA 1
ATOM 650 C C . LYS A 1 88 ? -12.629 -8.075 6.149 1.00 98.00 88 LYS A C 1
ATOM 652 O O . LYS A 1 88 ? -12.489 -7.421 7.178 1.00 98.00 88 LYS A O 1
ATOM 657 N N . ALA A 1 89 ? -11.634 -8.774 5.603 1.00 98.25 89 ALA A N 1
ATOM 658 C CA . ALA A 1 89 ? -10.272 -8.778 6.131 1.00 98.25 89 ALA A CA 1
ATOM 659 C C . ALA A 1 89 ? -9.624 -7.388 6.054 1.00 98.25 89 ALA A C 1
ATOM 661 O O . ALA A 1 89 ? -9.086 -6.933 7.062 1.00 98.25 89 ALA A O 1
ATOM 662 N N . ILE A 1 90 ? -9.777 -6.682 4.926 1.00 98.12 90 ILE A N 1
ATOM 663 C CA . ILE A 1 90 ? -9.266 -5.312 4.761 1.00 98.12 90 ILE A CA 1
ATOM 664 C C . ILE A 1 90 ? -9.875 -4.372 5.807 1.00 98.12 90 ILE A C 1
ATOM 666 O O . ILE A 1 90 ? -9.136 -3.739 6.553 1.00 98.12 90 ILE A O 1
ATOM 670 N N . ARG A 1 91 ? -11.209 -4.349 5.957 1.00 97.25 91 ARG A N 1
ATOM 671 C CA . ARG A 1 91 ? -11.875 -3.495 6.966 1.00 97.25 91 ARG A CA 1
ATOM 672 C C . ARG A 1 91 ? -11.491 -3.817 8.409 1.00 97.25 91 ARG A C 1
ATOM 674 O O . ARG A 1 91 ? -11.622 -2.971 9.282 1.00 97.25 91 ARG A O 1
ATOM 681 N N . ARG A 1 92 ? -11.068 -5.054 8.675 1.00 97.38 92 ARG A N 1
ATOM 682 C CA . ARG A 1 92 ? -10.626 -5.508 10.001 1.00 97.38 92 ARG A CA 1
ATOM 683 C C . ARG A 1 92 ? -9.133 -5.290 10.244 1.00 97.38 92 ARG A C 1
ATOM 685 O O . ARG A 1 92 ? -8.654 -5.695 11.297 1.00 97.38 92 ARG A O 1
ATOM 692 N N . GLY A 1 93 ? -8.399 -4.713 9.292 1.00 97.81 93 GLY A N 1
ATOM 693 C CA . GLY A 1 93 ? -6.956 -4.517 9.422 1.00 97.81 93 GLY A CA 1
ATOM 694 C C . GLY A 1 93 ? -6.141 -5.805 9.372 1.00 97.81 93 GLY A C 1
ATOM 695 O O . GLY A 1 93 ? -5.003 -5.817 9.822 1.00 97.81 93 GLY A O 1
ATOM 696 N N . ARG A 1 94 ? -6.695 -6.896 8.827 1.00 98.25 94 ARG A N 1
ATOM 697 C CA . ARG A 1 94 ? -5.961 -8.152 8.598 1.00 98.25 94 ARG A CA 1
ATOM 698 C C . ARG A 1 94 ? -5.156 -8.081 7.303 1.00 98.25 94 ARG A C 1
ATOM 700 O O . ARG A 1 94 ? -5.345 -8.883 6.383 1.00 98.25 94 ARG A O 1
ATOM 707 N N . THR A 1 95 ? -4.334 -7.045 7.209 1.00 98.25 95 THR A N 1
ATOM 708 C CA . THR A 1 95 ? -3.582 -6.690 6.013 1.00 98.25 95 THR A CA 1
ATOM 709 C C . THR A 1 95 ? -2.179 -6.239 6.362 1.00 98.25 95 THR A C 1
ATOM 711 O O . THR A 1 95 ? -1.955 -5.555 7.356 1.00 98.25 95 THR A O 1
ATOM 714 N N . GLU A 1 96 ? -1.235 -6.576 5.492 1.00 97.94 96 GLU A N 1
ATOM 715 C CA . GLU A 1 96 ? 0.127 -6.064 5.562 1.00 97.94 96 GLU A CA 1
ATOM 716 C C . GLU A 1 96 ? 0.564 -5.546 4.193 1.00 97.94 96 GLU A C 1
ATOM 718 O O . GLU A 1 96 ? 0.442 -6.234 3.174 1.00 97.94 96 GLU A O 1
ATOM 723 N N . ALA A 1 97 ? 1.090 -4.324 4.166 1.00 97.88 97 ALA A N 1
ATOM 724 C CA . ALA A 1 97 ? 1.611 -3.704 2.957 1.00 97.88 97 ALA A CA 1
ATOM 725 C C . ALA A 1 97 ? 3.091 -4.067 2.755 1.00 97.88 97 ALA A C 1
ATOM 727 O O . ALA A 1 97 ? 3.945 -3.745 3.587 1.00 97.88 97 ALA A O 1
ATOM 728 N N . TRP A 1 98 ? 3.398 -4.698 1.621 1.00 97.62 98 TRP A N 1
ATOM 729 C CA . TRP A 1 98 ? 4.722 -5.227 1.296 1.00 97.62 98 TRP A CA 1
ATOM 730 C C . TRP A 1 98 ? 5.238 -4.728 -0.054 1.00 97.62 98 TRP A C 1
ATOM 732 O O . TRP A 1 98 ? 4.494 -4.236 -0.904 1.00 97.62 98 TRP A O 1
ATOM 742 N N . GLY A 1 99 ? 6.547 -4.900 -0.254 1.00 96.44 99 GLY A N 1
ATOM 743 C CA . GLY A 1 99 ? 7.228 -4.660 -1.522 1.00 96.44 99 GLY A CA 1
ATOM 744 C C . GLY A 1 99 ? 8.206 -3.489 -1.498 1.00 96.44 99 GLY A C 1
ATOM 745 O O . GLY A 1 99 ? 8.734 -3.098 -0.453 1.00 96.44 99 GLY A O 1
ATOM 746 N N . ARG A 1 100 ? 8.495 -2.955 -2.685 1.00 96.62 100 ARG A N 1
ATOM 747 C CA . ARG A 1 100 ? 9.507 -1.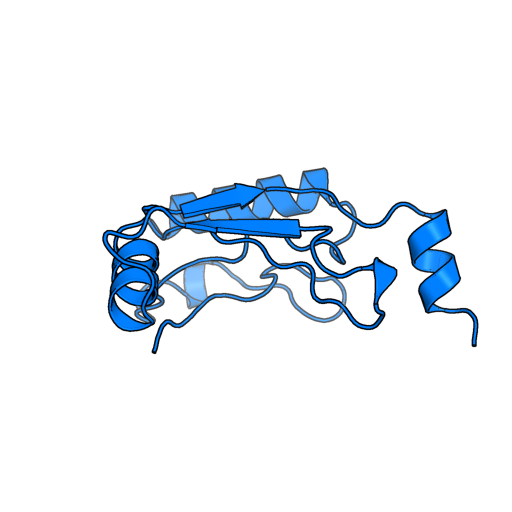928 -2.933 1.00 96.62 100 ARG A CA 1
ATOM 748 C C . ARG A 1 100 ? 9.045 -0.916 -3.975 1.00 96.62 100 ARG A C 1
ATOM 750 O O . ARG A 1 100 ? 8.233 -1.209 -4.847 1.00 96.62 100 ARG A O 1
ATOM 757 N N . GLY A 1 101 ? 9.679 0.250 -3.955 1.00 95.12 101 GLY A N 1
ATOM 758 C CA . GLY A 1 101 ? 9.561 1.219 -5.034 1.00 95.12 101 GLY A CA 1
ATOM 759 C C . GLY A 1 101 ? 10.330 0.822 -6.294 1.00 95.12 101 GLY A C 1
ATOM 760 O O . GLY A 1 101 ? 11.269 0.015 -6.263 1.00 95.12 101 GLY A O 1
ATOM 761 N N . LEU A 1 102 ? 9.977 1.468 -7.403 1.00 94.50 102 LEU A N 1
ATOM 762 C CA . LEU A 1 102 ? 10.768 1.447 -8.627 1.00 94.50 102 LEU A CA 1
ATOM 763 C C . LEU A 1 102 ? 12.153 2.055 -8.380 1.00 94.50 102 LEU A C 1
ATOM 765 O O . LEU A 1 102 ? 12.288 3.164 -7.844 1.00 94.50 102 LEU A O 1
ATOM 769 N N . ARG A 1 103 ? 13.184 1.338 -8.827 1.00 93.88 103 ARG A N 1
ATOM 770 C CA . ARG A 1 103 ? 14.572 1.810 -8.852 1.00 93.88 103 ARG A CA 1
ATOM 771 C C . ARG A 1 103 ? 14.748 2.873 -9.944 1.00 93.88 103 ARG A C 1
ATOM 773 O O . ARG A 1 103 ? 13.998 2.857 -10.919 1.00 93.88 103 ARG A O 1
ATOM 780 N N . PRO A 1 104 ? 15.761 3.754 -9.855 1.00 91.44 104 PRO A N 1
ATOM 781 C CA . PRO A 1 104 ? 15.966 4.825 -10.838 1.00 91.44 104 PRO A CA 1
ATOM 782 C C . PRO A 1 104 ? 15.963 4.355 -12.304 1.00 91.44 104 PRO A C 1
ATOM 784 O O . PRO A 1 104 ? 15.273 4.939 -13.134 1.00 91.44 104 PRO A O 1
ATOM 787 N N . LEU A 1 105 ? 16.647 3.248 -12.615 1.00 91.00 105 LEU A N 1
ATOM 788 C CA . LEU A 1 105 ? 16.682 2.688 -13.975 1.00 91.00 105 LEU A CA 1
ATOM 789 C C . LEU A 1 105 ? 15.332 2.107 -14.426 1.00 91.00 105 LEU A C 1
ATOM 791 O O . LEU A 1 105 ? 14.972 2.215 -15.594 1.00 91.00 105 LEU A O 1
ATOM 795 N N . GLU A 1 106 ? 14.560 1.519 -13.508 1.00 92.94 106 GLU A N 1
ATOM 796 C CA . GLU A 1 106 ? 13.216 1.005 -13.810 1.00 92.94 106 GLU A CA 1
ATOM 797 C C . GLU A 1 106 ? 12.237 2.150 -14.094 1.00 92.94 106 GLU A C 1
ATOM 799 O O . GLU A 1 106 ? 11.356 2.003 -14.934 1.00 92.94 106 GLU A O 1
ATOM 804 N N . ARG A 1 107 ? 12.421 3.305 -13.439 1.00 89.56 107 ARG A N 1
ATOM 805 C CA . ARG A 1 107 ? 11.644 4.524 -13.711 1.00 89.56 107 ARG A CA 1
ATOM 806 C C . ARG A 1 107 ? 11.971 5.107 -15.072 1.00 89.56 107 ARG A C 1
ATOM 808 O O . ARG A 1 107 ? 11.054 5.455 -15.803 1.00 89.56 107 ARG A O 1
ATOM 815 N N . LEU A 1 108 ? 13.254 5.170 -15.429 1.00 89.88 108 LEU A N 1
ATOM 816 C CA . LEU A 1 108 ? 13.659 5.624 -16.759 1.00 89.88 108 LEU A CA 1
ATOM 817 C C . LEU A 1 108 ? 13.046 4.738 -17.849 1.00 89.88 108 LEU A C 1
ATOM 819 O O . LEU A 1 108 ? 12.555 5.254 -18.844 1.00 89.88 108 LEU A O 1
ATOM 823 N N . ARG A 1 109 ? 12.993 3.419 -17.626 1.00 90.19 109 ARG A N 1
ATOM 824 C CA . ARG A 1 109 ? 12.357 2.474 -18.552 1.00 90.19 109 ARG A CA 1
ATOM 825 C C . ARG A 1 109 ? 10.868 2.751 -18.791 1.00 90.19 109 ARG A C 1
ATOM 827 O O . ARG A 1 109 ? 10.388 2.419 -19.862 1.00 90.19 109 ARG A O 1
ATOM 834 N N . LEU A 1 110 ? 10.147 3.352 -17.840 1.00 85.06 110 LEU A N 1
ATOM 835 C CA . LEU A 1 110 ? 8.745 3.755 -18.042 1.00 85.06 110 LEU A CA 1
ATOM 836 C C . LEU A 1 110 ? 8.590 4.996 -18.935 1.00 85.06 110 LEU A C 1
ATOM 838 O O . LEU A 1 110 ? 7.496 5.249 -19.425 1.00 85.06 110 LEU A O 1
ATOM 842 N N . LEU A 1 111 ? 9.654 5.785 -19.109 1.00 82.88 111 LEU A N 1
ATOM 843 C CA . LEU A 1 111 ? 9.666 6.987 -19.951 1.00 82.88 111 LEU A CA 1
ATOM 844 C C . LEU A 1 111 ? 10.156 6.703 -21.376 1.00 82.88 111 LEU A C 1
ATOM 846 O O . LEU A 1 111 ? 10.073 7.578 -22.235 1.00 82.88 111 LEU A O 1
ATOM 850 N N . LEU A 1 112 ? 10.708 5.512 -21.610 1.00 80.00 112 LEU A N 1
ATOM 851 C CA . LEU A 1 112 ? 11.153 5.074 -22.924 1.00 80.00 112 LEU A CA 1
ATOM 852 C C . LEU A 1 112 ? 9.972 4.405 -23.652 1.00 80.00 112 LEU A C 1
ATOM 854 O O . LEU A 1 112 ? 9.266 3.621 -23.015 1.00 80.00 112 LEU A O 1
ATOM 858 N N . PRO A 1 113 ? 9.742 4.737 -24.935 1.00 62.50 113 PRO A N 1
ATOM 859 C CA . PRO A 1 113 ? 8.651 4.176 -25.731 1.00 62.50 113 PRO A CA 1
ATOM 860 C C . PRO A 1 113 ? 8.804 2.671 -25.984 1.00 62.50 113 PRO A C 1
ATOM 862 O O . PRO A 1 113 ? 9.957 2.175 -26.011 1.00 62.50 113 PRO A O 1
#

Foldseek 3Di:
DAAEAPLQDAPPPHPDDLVVVAPVPHQAYALQEQAHPPRVVSSVVRVVSCVVNVHAYWHAQPDPDPVSHPQKGKDFDFPDPDDVRRNVRSSVNRIDIDHHHDDPVSVVVVVDD

Secondary structure (DSSP, 8-state):
---EE--SEETTTEE--GGGGTTS---EEEEEETT-TTHHHHHHHHHHHHHHHT--EEEE---SSGGGTTSEEEEE--SSSSHHHHHHHHHTT-EEEEE-PPPHHHHHHHH--

Sequence (113 aa):
GVSVIAHPYSPPKSWIDGGELEGVGLDAVEVANSTQIPYGWMLGRNRRLAERLGLPETGGSDAHAPWVIGLAYTVVEAEAVDVDAVLKAIRRGRTEAWGRGLRPLERLRLLLP